Protein AF-A0AA37K016-F1 (afdb_monomer_lite)

Secondary structure (DSSP, 8-state):
---HHHHHHHHHHHHHHHHHHHHHHHHHHHHHT-S-GGGGGSHHHHHHHHHHHHHHHGGG-HHHHHHHTTS-HHHHHHHHHHHHHHSPTTHHHHHHHHHHHHHHHHHHHHHHHH-TTTHHHHHHHHTHHHHHHHHHHHHTSTTTHHHHHHHHHHHHHHHHHHHHHHHHHHHHHTGGGGG--

Foldseek 3Di:
DDPPPPVVVVVVVVVVLLVLLLVLLLVLCVLLVHPPSVLSSPVLQVQLSLLVLQLSQQVVDPVSCVVCVVPSSNPLLSVLQVVLVVDDPPSNLVSVLVNLVSSLSSLLSLCCVQPVPCSVVLSVLLSLLSVLSVLVVQLPDPVRNPVSVVVSVVSVVSVVVNSNSSSVVSCVSCVVSVPPD

pLDDT: mean 82.22, std 12.09, range [38.59, 94.31]

Sequence (181 aa):
MFHIGGSFLTSLLSLGVYLLQSYAIYRLAVVRGLPNPFFAFIPFFQLFMLGQIGDSMKHLNRRVYDVFASVPLAYALPIVSVAAVLLRYPFSTLADLLVSVGTLVVYYLVFYFYARKQCVLFTVIAGLPTIVSILAILSLMPLIGGAFIYAAGILAVAAVVTPVVGPLLILYSIRGYRMYR

Radius of gyration: 17.32 Å; chains: 1; bounding box: 55×30×54 Å

Structure (mmCIF, N/CA/C/O backbone):
data_AF-A0AA37K016-F1
#
_entry.id   AF-A0AA37K016-F1
#
loop_
_atom_site.group_PDB
_atom_site.id
_atom_site.type_symbol
_atom_site.label_atom_id
_atom_site.label_alt_id
_atom_site.label_comp_id
_atom_site.label_asym_id
_atom_site.label_entity_id
_atom_site.label_seq_id
_atom_site.pdbx_PDB_ins_code
_atom_site.Cartn_x
_atom_site.Cartn_y
_atom_site.Cartn_z
_atom_site.occupancy
_atom_site.B_iso_or_equiv
_atom_site.auth_seq_id
_atom_site.auth_comp_id
_atom_site.auth_asym_id
_atom_site.auth_atom_id
_atom_site.pdbx_PDB_model_num
ATOM 1 N N . MET A 1 1 ? 37.165 12.559 -8.200 1.00 39.69 1 MET A N 1
ATOM 2 C CA . MET A 1 1 ? 36.142 13.626 -8.214 1.00 39.69 1 MET A CA 1
ATOM 3 C C . MET A 1 1 ? 34.839 12.999 -7.750 1.00 39.69 1 MET A C 1
ATOM 5 O O . MET A 1 1 ? 34.293 12.150 -8.437 1.00 39.69 1 MET A O 1
ATOM 9 N N . PHE A 1 2 ? 34.454 13.265 -6.506 1.00 38.59 2 PHE A N 1
ATOM 10 C CA . PHE A 1 2 ? 33.396 12.540 -5.812 1.00 38.59 2 PHE A CA 1
ATOM 11 C C . PHE A 1 2 ? 32.018 13.144 -6.129 1.00 38.59 2 PHE A C 1
ATOM 13 O O . PHE A 1 2 ? 31.682 14.216 -5.635 1.00 38.59 2 PHE A O 1
ATOM 20 N N . HIS A 1 3 ? 31.187 12.429 -6.892 1.00 46.72 3 HIS A N 1
ATOM 21 C CA . HIS A 1 3 ? 29.745 12.690 -7.029 1.00 46.72 3 HIS A CA 1
ATOM 22 C C . HIS A 1 3 ? 28.964 12.280 -5.753 1.00 46.72 3 HIS A C 1
ATOM 24 O O . HIS A 1 3 ? 27.931 11.627 -5.832 1.00 46.72 3 HIS A O 1
ATOM 30 N N . ILE A 1 4 ? 29.451 12.630 -4.554 1.00 53.72 4 ILE A N 1
ATOM 31 C CA . ILE A 1 4 ? 28.848 12.199 -3.272 1.00 53.72 4 ILE A CA 1
ATOM 32 C C . ILE A 1 4 ? 27.555 12.972 -2.946 1.00 53.72 4 ILE A C 1
ATOM 34 O O . ILE A 1 4 ? 26.653 12.431 -2.311 1.00 53.72 4 ILE A O 1
ATOM 38 N N . GLY A 1 5 ? 27.423 14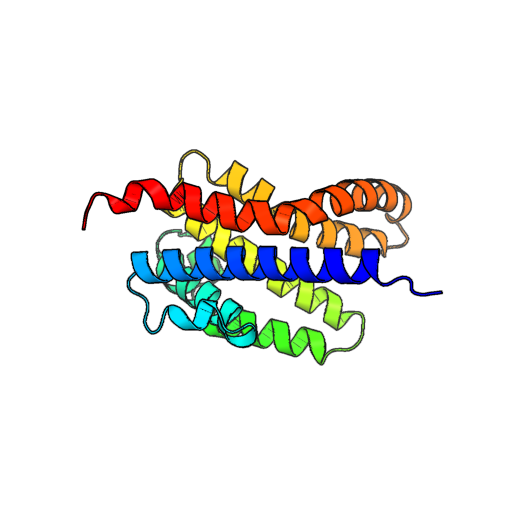.228 -3.389 1.00 55.59 5 GLY A N 1
ATOM 39 C CA . GLY A 1 5 ? 26.311 15.092 -2.965 1.00 55.59 5 GLY A CA 1
ATOM 40 C C . GLY A 1 5 ? 24.924 14.633 -3.439 1.00 55.59 5 GLY A C 1
ATOM 41 O O . GLY A 1 5 ? 23.963 14.685 -2.675 1.00 55.59 5 GLY A O 1
ATOM 42 N N . GLY A 1 6 ? 24.815 14.145 -4.681 1.00 62.62 6 GLY A N 1
ATOM 43 C CA . GLY A 1 6 ? 23.529 13.753 -5.275 1.00 62.62 6 GLY A CA 1
ATOM 44 C C . GLY A 1 6 ? 22.985 12.415 -4.757 1.00 62.62 6 GLY A C 1
ATOM 45 O O . GLY A 1 6 ? 21.789 12.289 -4.489 1.00 62.62 6 GLY A O 1
ATOM 46 N N . SER A 1 7 ? 23.855 11.421 -4.561 1.00 70.69 7 SER A N 1
ATOM 47 C CA . SER A 1 7 ? 23.482 10.086 -4.067 1.00 70.69 7 SER A CA 1
ATOM 48 C C . SER A 1 7 ? 23.166 10.074 -2.568 1.00 70.69 7 SER A C 1
ATOM 50 O O . SER A 1 7 ? 22.304 9.321 -2.116 1.00 70.69 7 SER A O 1
ATOM 52 N N . PHE A 1 8 ? 23.829 10.926 -1.783 1.00 77.38 8 PHE A N 1
ATOM 53 C CA . PHE A 1 8 ? 23.562 11.044 -0.351 1.00 77.38 8 PHE A CA 1
ATOM 54 C C . PHE A 1 8 ? 22.209 11.709 -0.071 1.00 77.38 8 PHE A C 1
ATOM 56 O O . PHE A 1 8 ? 21.418 11.188 0.715 1.00 77.38 8 PHE A O 1
ATOM 63 N N . LEU A 1 9 ? 21.903 12.817 -0.758 1.00 76.50 9 LEU A N 1
ATOM 64 C CA . LEU A 1 9 ? 20.626 13.520 -0.597 1.00 76.50 9 LEU A CA 1
ATOM 65 C C . LEU A 1 9 ? 19.435 12.638 -1.002 1.00 76.50 9 LEU A C 1
ATOM 67 O O . LEU A 1 9 ? 18.441 12.575 -0.284 1.00 76.50 9 LEU A O 1
ATOM 71 N N . THR A 1 10 ? 19.544 11.920 -2.120 1.00 79.12 10 THR A N 1
ATOM 72 C CA . THR A 1 10 ? 18.504 10.978 -2.572 1.00 79.12 10 THR A CA 1
ATOM 73 C C . THR A 1 10 ? 18.311 9.822 -1.591 1.00 79.12 10 THR A C 1
ATOM 75 O O . THR A 1 10 ? 17.171 9.473 -1.281 1.00 79.12 10 THR A O 1
ATOM 78 N N . SER A 1 11 ? 19.396 9.293 -1.018 1.00 81.31 11 SER A N 1
ATOM 79 C CA . SER A 1 11 ? 19.327 8.267 0.030 1.00 81.31 11 SER A CA 1
ATOM 80 C C . SER A 1 11 ? 18.633 8.786 1.294 1.00 81.31 11 SER A C 1
ATOM 82 O O . SER A 1 11 ? 17.721 8.135 1.801 1.00 81.31 11 SER A O 1
ATOM 84 N N . LEU A 1 12 ? 18.976 9.988 1.766 1.00 83.25 12 LEU A N 1
ATOM 85 C CA . LEU A 1 12 ? 18.308 10.618 2.912 1.00 83.25 12 LEU A CA 1
ATOM 86 C C . LEU A 1 12 ? 16.816 10.862 2.665 1.00 83.25 12 LEU A C 1
ATOM 88 O O . LEU A 1 12 ? 15.994 10.588 3.539 1.00 83.25 12 LEU A O 1
ATOM 92 N N . LEU A 1 13 ? 16.453 11.347 1.477 1.00 82.12 13 LEU A N 1
ATOM 93 C CA . LEU A 1 13 ? 15.054 11.554 1.106 1.00 82.12 13 LEU A CA 1
ATOM 94 C C . LEU A 1 13 ? 14.290 10.227 1.059 1.00 82.12 13 LEU A C 1
ATOM 96 O O . LEU A 1 13 ? 13.193 10.146 1.608 1.00 82.12 13 LEU A O 1
ATOM 100 N N . SER A 1 14 ? 14.878 9.172 0.486 1.00 82.06 14 SER A N 1
ATOM 101 C CA . SER A 1 14 ? 14.265 7.836 0.468 1.00 82.06 14 SER A CA 1
ATOM 102 C C . SER A 1 14 ? 14.052 7.273 1.877 1.00 82.06 14 SER A C 1
ATOM 104 O O . SER A 1 14 ? 12.986 6.728 2.162 1.00 82.06 14 SER A O 1
ATOM 106 N N . LEU A 1 15 ? 15.005 7.493 2.790 1.00 85.81 15 LEU A N 1
ATOM 107 C CA . LEU A 1 15 ? 14.873 7.124 4.198 1.00 85.81 15 LEU A CA 1
ATOM 108 C C . LEU A 1 15 ? 13.733 7.904 4.869 1.00 85.81 15 LEU A C 1
ATOM 110 O O . LEU A 1 15 ? 12.918 7.317 5.577 1.00 85.81 15 LEU A O 1
ATOM 114 N N . GLY A 1 16 ? 13.642 9.215 4.629 1.00 87.38 16 GLY A N 1
ATOM 115 C CA . GLY A 1 16 ? 12.565 10.054 5.160 1.00 87.38 16 GLY A CA 1
ATOM 116 C C . GLY A 1 16 ? 11.181 9.613 4.677 1.00 87.38 16 GLY A C 1
ATOM 117 O O . GLY A 1 16 ? 10.259 9.480 5.482 1.00 87.38 16 GLY A O 1
ATOM 118 N N . VAL A 1 17 ? 11.048 9.316 3.383 1.00 87.31 17 VAL A N 1
ATOM 119 C CA . VAL A 1 17 ? 9.827 8.756 2.779 1.00 87.31 17 VAL A CA 1
ATOM 120 C C . VAL A 1 17 ? 9.470 7.415 3.414 1.00 87.31 17 VAL A C 1
ATOM 122 O O . VAL A 1 17 ? 8.326 7.210 3.821 1.00 87.31 17 VAL A O 1
ATOM 125 N N . TYR A 1 18 ? 10.449 6.519 3.542 1.00 88.81 18 TYR A N 1
ATOM 126 C CA . TYR A 1 18 ? 10.266 5.211 4.159 1.00 88.81 18 TYR A CA 1
ATOM 127 C C . TYR A 1 18 ? 9.767 5.329 5.603 1.00 88.81 18 TYR A C 1
ATOM 129 O O . TYR A 1 18 ? 8.783 4.686 5.978 1.00 88.81 18 TYR A O 1
ATOM 137 N N . LEU A 1 19 ? 10.403 6.181 6.411 1.00 91.25 19 LEU A N 1
ATOM 138 C CA . LEU A 1 19 ? 10.018 6.406 7.804 1.00 91.25 19 LEU A CA 1
ATOM 139 C C . LEU A 1 19 ? 8.623 7.025 7.911 1.00 91.25 19 LEU A C 1
ATOM 141 O O . LEU A 1 19 ? 7.840 6.616 8.767 1.00 91.25 19 LEU A O 1
ATOM 145 N N . LEU A 1 20 ? 8.281 7.962 7.024 1.00 92.12 20 LEU A N 1
ATOM 146 C CA . LEU A 1 20 ? 6.949 8.559 6.962 1.00 92.12 20 LEU A CA 1
ATOM 147 C C . LEU A 1 20 ? 5.877 7.515 6.619 1.00 92.12 20 LEU A C 1
ATOM 149 O O . LEU A 1 20 ? 4.832 7.465 7.272 1.00 92.12 20 LEU A O 1
ATOM 153 N N . GLN A 1 21 ? 6.137 6.662 5.627 1.00 90.75 21 GLN A N 1
ATOM 154 C CA . GLN A 1 21 ? 5.233 5.582 5.239 1.00 90.75 21 GLN A CA 1
ATOM 155 C C . GLN A 1 21 ? 5.073 4.554 6.363 1.00 90.75 21 GLN A C 1
ATOM 157 O O . GLN A 1 21 ? 3.946 4.202 6.720 1.00 90.75 21 GLN A O 1
ATOM 162 N N . SER A 1 22 ? 6.182 4.130 6.965 1.00 92.25 22 SER A N 1
ATOM 163 C CA . SER A 1 22 ? 6.203 3.213 8.109 1.00 92.25 22 SER A CA 1
ATOM 164 C C . SER A 1 22 ? 5.413 3.783 9.288 1.00 92.25 22 SER A C 1
ATOM 166 O O . SER A 1 22 ? 4.581 3.094 9.878 1.00 92.25 22 SER A O 1
ATOM 168 N N . TYR A 1 23 ? 5.588 5.074 9.586 1.00 93.69 23 TYR A N 1
ATOM 169 C CA . TYR A 1 23 ? 4.853 5.765 10.642 1.00 93.69 23 TYR A CA 1
ATOM 170 C C . TYR A 1 23 ? 3.349 5.857 10.352 1.00 93.69 23 TYR A C 1
ATOM 172 O O . TYR A 1 23 ? 2.538 5.637 11.253 1.00 93.69 23 TYR A O 1
ATOM 180 N N . ALA A 1 24 ? 2.952 6.143 9.109 1.00 92.38 24 ALA A N 1
ATOM 181 C CA . ALA A 1 24 ? 1.543 6.178 8.718 1.00 92.38 24 ALA A CA 1
ATOM 182 C C . ALA A 1 24 ? 0.864 4.813 8.909 1.00 92.38 24 ALA A C 1
ATOM 184 O O . ALA A 1 24 ? -0.210 4.738 9.514 1.00 92.38 24 ALA A O 1
ATOM 185 N N . ILE A 1 25 ? 1.519 3.735 8.466 1.00 93.38 25 ILE A N 1
ATOM 186 C CA . ILE A 1 25 ? 1.035 2.357 8.628 1.00 93.38 25 ILE A CA 1
ATOM 187 C C . ILE A 1 25 ? 0.987 1.977 10.113 1.00 93.38 25 ILE A C 1
ATOM 189 O O . ILE A 1 25 ? -0.038 1.481 10.576 1.00 93.38 25 ILE A O 1
ATOM 193 N N . TYR A 1 26 ? 2.040 2.280 10.879 1.00 94.06 26 TYR A N 1
ATOM 194 C CA . TYR A 1 26 ? 2.090 2.070 12.329 1.00 94.06 26 TYR A CA 1
ATOM 195 C C . TYR A 1 26 ? 0.908 2.744 13.034 1.00 94.06 26 TYR A C 1
ATOM 197 O O . TYR A 1 26 ? 0.168 2.102 13.781 1.00 94.06 26 TYR A O 1
ATOM 205 N N . ARG A 1 27 ? 0.688 4.040 12.776 1.00 91.56 27 ARG A N 1
ATOM 206 C CA . ARG A 1 27 ? -0.407 4.801 13.396 1.00 91.56 27 ARG A CA 1
ATOM 207 C C . ARG A 1 27 ? -1.762 4.210 13.049 1.00 91.56 27 ARG A C 1
ATOM 209 O O . ARG A 1 27 ? -2.626 4.147 13.921 1.00 91.56 27 ARG A O 1
ATOM 216 N N . LEU A 1 28 ? -1.948 3.776 11.809 1.00 92.31 28 LEU A N 1
ATOM 217 C CA . LEU A 1 28 ? -3.201 3.174 11.387 1.00 92.31 28 LEU A CA 1
ATOM 218 C C . LEU A 1 28 ? -3.421 1.805 12.045 1.00 92.31 28 LEU A C 1
ATOM 220 O O . LEU A 1 28 ? -4.511 1.546 12.552 1.00 92.31 28 LEU A O 1
ATOM 224 N N . ALA A 1 29 ? -2.381 0.975 12.131 1.00 91.94 29 ALA A N 1
ATOM 225 C CA . ALA A 1 29 ? -2.425 -0.304 12.834 1.00 91.94 29 ALA A CA 1
ATOM 226 C C . ALA A 1 29 ? -2.777 -0.136 14.324 1.00 91.94 29 ALA A C 1
ATOM 228 O O . ALA A 1 29 ? -3.619 -0.873 14.838 1.00 91.94 29 ALA A O 1
ATOM 229 N N . VAL A 1 30 ? -2.220 0.882 14.995 1.00 91.75 30 VAL A N 1
ATOM 230 C CA . VAL A 1 30 ? -2.556 1.227 16.391 1.00 91.75 30 VAL A CA 1
ATOM 231 C C . VAL A 1 30 ? -4.025 1.631 16.534 1.00 91.75 30 VAL A C 1
ATOM 233 O O . VAL A 1 30 ? -4.712 1.129 17.423 1.00 91.75 30 VAL A O 1
ATOM 236 N N . VAL A 1 31 ? -4.535 2.506 15.658 1.00 90.00 31 VAL A N 1
ATOM 237 C CA . VAL A 1 31 ? -5.946 2.943 15.695 1.00 90.00 31 VAL A CA 1
ATOM 238 C C . VAL A 1 31 ? -6.897 1.761 15.486 1.00 90.00 31 VAL A C 1
ATOM 240 O O . VAL A 1 31 ? -7.959 1.709 16.104 1.00 90.00 31 VAL A O 1
ATOM 243 N N . ARG A 1 32 ? -6.514 0.793 14.650 1.00 88.06 32 ARG A N 1
ATOM 244 C CA . ARG A 1 32 ? -7.299 -0.421 14.381 1.00 88.06 32 ARG A CA 1
ATOM 245 C C . ARG A 1 32 ? -7.141 -1.506 15.452 1.00 88.06 32 ARG A C 1
ATOM 247 O O . ARG A 1 32 ? -7.910 -2.459 15.433 1.00 88.06 32 ARG A O 1
ATOM 254 N N . GLY A 1 33 ? -6.191 -1.368 16.380 1.00 89.31 33 GLY A N 1
ATOM 255 C CA . GLY A 1 33 ? -5.917 -2.379 17.405 1.00 89.31 33 GLY A CA 1
ATOM 256 C C . GLY A 1 33 ? -5.320 -3.673 16.845 1.00 89.31 33 GLY A C 1
ATOM 257 O O . GLY A 1 33 ? -5.615 -4.746 17.362 1.00 89.31 33 GLY A O 1
ATOM 258 N N . LEU A 1 34 ? -4.521 -3.587 15.776 1.00 91.81 34 LEU A N 1
ATOM 259 C CA . LEU A 1 34 ? -3.853 -4.753 15.191 1.00 91.81 34 LEU A CA 1
ATOM 260 C C . LEU A 1 34 ? -2.685 -5.235 16.071 1.00 91.81 34 LEU A C 1
ATOM 262 O O . LEU A 1 34 ? -2.038 -4.412 16.727 1.00 91.81 34 LEU A O 1
ATOM 266 N N . PRO A 1 35 ? -2.383 -6.546 16.075 1.00 89.88 35 PRO A N 1
ATOM 267 C CA . PRO A 1 35 ? -1.244 -7.082 16.811 1.00 89.88 35 PRO A CA 1
ATOM 268 C C . PRO A 1 35 ? 0.079 -6.574 16.222 1.00 89.88 35 PRO A C 1
ATOM 270 O O . PRO A 1 35 ? 0.224 -6.457 15.009 1.00 89.88 35 PRO A O 1
ATOM 273 N N . ASN A 1 36 ? 1.060 -6.311 17.088 1.00 90.38 36 ASN A N 1
ATOM 274 C CA . ASN A 1 36 ? 2.437 -5.952 16.719 1.00 90.38 36 ASN A CA 1
ATOM 275 C C . ASN A 1 36 ? 2.563 -4.824 15.666 1.00 90.38 36 ASN A C 1
ATOM 277 O O . ASN A 1 36 ? 3.253 -4.991 14.659 1.00 90.38 36 ASN A O 1
ATOM 281 N N . PRO A 1 37 ? 1.987 -3.628 15.904 1.00 90.56 37 PRO A N 1
ATOM 282 C CA . PRO A 1 37 ? 2.017 -2.525 14.937 1.00 90.56 37 PRO A CA 1
ATOM 283 C C . PRO A 1 37 ? 3.438 -2.058 14.582 1.00 90.56 37 PRO A C 1
ATOM 285 O O . PRO A 1 37 ? 3.651 -1.466 13.526 1.00 90.56 37 PRO A O 1
ATOM 288 N N . PHE A 1 38 ? 4.421 -2.339 15.445 1.00 91.25 38 PHE A N 1
ATOM 289 C CA . PHE A 1 38 ? 5.834 -2.020 15.232 1.00 91.25 38 PHE A CA 1
ATOM 290 C C . PHE A 1 38 ? 6.428 -2.677 13.976 1.00 91.25 38 PHE A C 1
ATOM 292 O O . PHE A 1 38 ? 7.361 -2.135 13.386 1.00 91.25 38 PHE A O 1
ATOM 299 N N . PHE A 1 39 ? 5.854 -3.786 13.503 1.00 91.19 39 PHE A N 1
ATOM 300 C CA . PHE A 1 39 ? 6.283 -4.446 12.268 1.00 91.19 39 PHE A CA 1
ATOM 301 C C . PHE A 1 39 ? 6.189 -3.551 11.024 1.00 91.19 39 PHE A C 1
ATOM 303 O O . PHE A 1 39 ? 6.864 -3.821 10.035 1.00 91.19 39 PHE A O 1
ATOM 310 N N . ALA A 1 40 ? 5.440 -2.446 11.081 1.00 91.19 40 ALA A N 1
ATOM 311 C CA . ALA A 1 40 ? 5.398 -1.449 10.016 1.00 91.19 40 ALA A CA 1
ATOM 312 C C . ALA A 1 40 ? 6.762 -0.794 9.721 1.00 91.19 40 ALA A C 1
ATOM 314 O O . ALA A 1 40 ? 6.942 -0.286 8.622 1.00 91.19 40 ALA A O 1
ATOM 315 N N . PHE A 1 41 ? 7.703 -0.803 10.675 1.00 91.31 41 PHE A N 1
ATOM 316 C CA . PHE A 1 41 ? 9.053 -0.243 10.517 1.00 91.31 41 PHE A CA 1
ATOM 317 C C . PHE A 1 41 ? 10.083 -1.237 9.978 1.00 91.31 41 PHE A C 1
ATOM 319 O O . PHE A 1 41 ? 11.244 -0.866 9.794 1.00 91.31 41 PHE A O 1
ATOM 326 N N . ILE A 1 42 ? 9.690 -2.488 9.741 1.00 90.12 42 ILE A N 1
ATOM 327 C CA . ILE A 1 42 ? 10.560 -3.502 9.150 1.00 90.12 42 ILE A CA 1
ATOM 328 C C . ILE A 1 42 ? 10.167 -3.632 7.673 1.00 90.12 42 ILE A C 1
ATOM 330 O O . ILE A 1 42 ? 9.018 -3.994 7.412 1.00 90.12 42 ILE A O 1
ATOM 334 N N . PRO A 1 43 ? 11.080 -3.414 6.703 1.00 80.75 43 PRO A N 1
ATOM 335 C CA . PRO A 1 43 ? 10.712 -3.301 5.287 1.00 80.75 43 PRO A CA 1
ATOM 336 C C . PRO A 1 43 ? 9.909 -4.499 4.766 1.00 80.75 43 PRO A C 1
ATOM 338 O O . PRO A 1 43 ? 8.903 -4.339 4.082 1.00 80.75 43 PRO A O 1
ATOM 341 N N . PHE A 1 44 ? 10.311 -5.711 5.162 1.00 77.12 44 PHE A N 1
ATOM 342 C CA . PHE A 1 44 ? 9.635 -6.948 4.773 1.00 77.12 44 PHE A CA 1
ATOM 343 C C . PHE A 1 44 ? 8.211 -7.060 5.345 1.00 77.12 44 PHE A C 1
ATOM 345 O O . PHE A 1 44 ? 7.279 -7.458 4.647 1.00 77.12 44 PHE A O 1
ATOM 352 N N . PHE A 1 45 ? 8.014 -6.680 6.610 1.00 89.31 45 PHE A N 1
ATOM 353 C CA . PHE A 1 45 ? 6.713 -6.789 7.274 1.00 89.31 45 PHE A CA 1
ATOM 354 C C . PHE A 1 45 ? 5.802 -5.582 7.037 1.00 89.31 45 PHE A C 1
ATOM 356 O O . PHE A 1 45 ? 4.622 -5.622 7.388 1.00 89.31 45 PHE A O 1
ATOM 363 N N . GLN A 1 46 ? 6.296 -4.525 6.402 1.00 91.25 46 GLN A N 1
ATOM 364 C CA . GLN A 1 46 ? 5.502 -3.342 6.103 1.00 91.25 46 GLN A CA 1
ATOM 365 C C . GLN A 1 46 ? 4.304 -3.670 5.193 1.00 91.25 46 GLN A C 1
ATOM 367 O O . GLN A 1 46 ? 3.181 -3.246 5.476 1.00 91.25 46 GLN A O 1
ATOM 372 N N . LEU A 1 47 ? 4.512 -4.487 4.149 1.00 91.31 47 LEU A N 1
ATOM 373 C CA . LEU A 1 47 ? 3.432 -4.981 3.282 1.00 91.31 47 LEU A CA 1
ATOM 374 C C . LEU A 1 47 ? 2.478 -5.919 4.023 1.00 91.31 47 LEU A C 1
ATOM 376 O O . LEU A 1 47 ? 1.275 -5.891 3.771 1.00 91.31 47 LEU A O 1
ATOM 380 N N . PHE A 1 48 ? 2.999 -6.712 4.959 1.00 93.12 48 PHE A N 1
ATOM 381 C CA . PHE A 1 48 ? 2.188 -7.595 5.791 1.00 93.12 48 PHE A CA 1
ATOM 382 C C . PHE A 1 48 ? 1.239 -6.787 6.681 1.00 93.12 48 PHE A C 1
ATOM 384 O O . PHE A 1 48 ? 0.033 -7.032 6.679 1.00 93.12 48 PHE A O 1
ATOM 391 N N . MET A 1 49 ? 1.752 -5.763 7.371 1.00 94.31 49 MET A N 1
ATOM 392 C CA . MET A 1 49 ? 0.937 -4.860 8.190 1.00 94.31 49 MET A CA 1
ATOM 393 C C . MET A 1 49 ? -0.112 -4.128 7.356 1.00 94.31 49 MET A C 1
ATOM 395 O O . MET A 1 49 ? -1.266 -4.012 7.770 1.00 94.31 49 MET A O 1
ATOM 399 N N . LEU A 1 50 ? 0.264 -3.665 6.162 1.00 92.62 50 LEU A N 1
ATOM 400 C CA . LEU A 1 50 ? -0.674 -3.053 5.229 1.00 92.62 50 LEU A CA 1
ATOM 401 C C . LEU A 1 50 ? -1.769 -4.045 4.799 1.00 92.62 50 LEU A C 1
ATOM 403 O O . LEU A 1 50 ? -2.950 -3.704 4.788 1.00 92.62 50 LEU A O 1
ATOM 407 N N . GLY A 1 51 ? -1.412 -5.291 4.506 1.00 92.50 51 GLY A N 1
ATOM 408 C CA . GLY A 1 51 ? -2.378 -6.332 4.177 1.00 92.50 51 GLY A CA 1
ATOM 409 C C . GLY A 1 51 ? -3.308 -6.677 5.346 1.00 92.50 51 GLY A C 1
ATOM 410 O O . GLY A 1 51 ? -4.513 -6.788 5.137 1.00 92.50 51 GLY A O 1
ATOM 411 N N . GLN A 1 52 ? -2.801 -6.739 6.585 1.00 93.44 52 GLN A N 1
ATOM 412 C CA . GLN A 1 52 ? -3.623 -6.925 7.792 1.00 93.44 52 GLN A CA 1
ATOM 413 C C . GLN A 1 52 ? -4.627 -5.785 7.994 1.00 93.44 52 GLN A C 1
ATOM 415 O O . GLN A 1 52 ? -5.790 -6.014 8.338 1.00 93.44 52 GLN A O 1
ATOM 420 N N . ILE A 1 53 ? -4.196 -4.547 7.742 1.00 93.62 53 ILE A N 1
ATOM 421 C CA . ILE A 1 53 ? -5.080 -3.381 7.701 1.00 93.62 53 ILE A CA 1
ATOM 422 C C . ILE A 1 53 ? -6.194 -3.621 6.674 1.00 93.62 53 ILE A C 1
ATOM 424 O O . ILE A 1 53 ? -7.370 -3.500 7.023 1.00 93.62 53 ILE A O 1
ATOM 428 N N . GLY A 1 54 ? -5.850 -4.013 5.445 1.00 91.81 54 GLY A N 1
ATOM 429 C CA . GLY A 1 54 ? -6.813 -4.323 4.385 1.00 91.81 54 GLY A CA 1
ATOM 430 C C . GLY A 1 54 ? -7.809 -5.417 4.771 1.00 91.81 54 GLY A C 1
ATOM 431 O O . GLY A 1 54 ? -9.019 -5.210 4.669 1.00 91.81 54 GLY A O 1
ATOM 432 N N . ASP A 1 55 ? -7.325 -6.543 5.295 1.00 91.12 55 ASP A N 1
ATOM 433 C CA . ASP A 1 55 ? -8.157 -7.667 5.741 1.00 91.12 55 ASP A CA 1
ATOM 434 C C . AS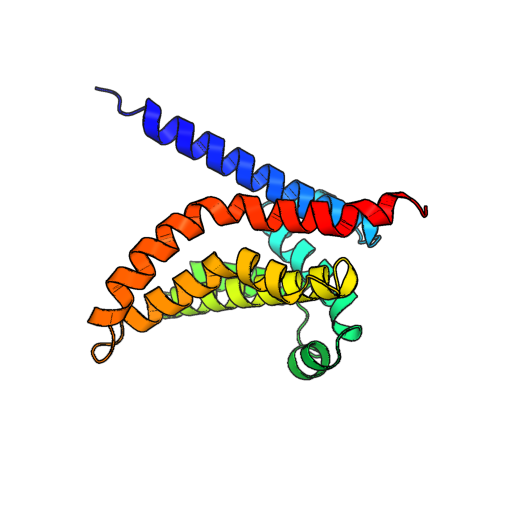P A 1 55 ? -9.122 -7.269 6.860 1.00 91.12 55 ASP A C 1
ATOM 436 O O . ASP A 1 55 ? -10.277 -7.700 6.875 1.00 91.12 55 ASP A O 1
ATOM 440 N N . SER A 1 56 ? -8.700 -6.373 7.753 1.00 91.00 56 SER A N 1
ATOM 441 C CA . SER A 1 56 ? -9.584 -5.851 8.792 1.00 91.00 56 SER A CA 1
ATOM 442 C C . SER A 1 56 ? -10.730 -4.999 8.226 1.00 91.00 56 SER A C 1
ATOM 444 O O . SER A 1 56 ? -11.731 -4.816 8.910 1.00 91.00 56 SER A O 1
ATOM 446 N N . MET A 1 57 ? -10.602 -4.433 7.019 1.00 90.25 57 MET A N 1
ATOM 447 C CA . MET A 1 57 ? -11.579 -3.501 6.426 1.00 90.25 57 MET A CA 1
ATOM 448 C C . MET A 1 57 ? -12.348 -4.067 5.235 1.00 90.25 57 MET A C 1
ATOM 450 O O . MET A 1 57 ? -13.384 -3.507 4.884 1.00 90.25 57 MET A O 1
ATOM 454 N N . LYS A 1 58 ? -11.890 -5.154 4.606 1.00 90.06 58 LYS A N 1
ATOM 455 C CA . LYS A 1 58 ? -12.480 -5.660 3.354 1.00 90.06 58 LYS A CA 1
ATOM 456 C C . LYS A 1 58 ? -13.979 -5.953 3.453 1.00 90.06 58 LYS A C 1
ATOM 458 O O . LYS A 1 58 ? -14.709 -5.683 2.510 1.00 90.06 58 LYS A O 1
ATOM 463 N N . HIS A 1 59 ? -14.450 -6.411 4.613 1.00 86.62 59 HIS A N 1
ATOM 464 C CA . HIS A 1 59 ? -15.866 -6.700 4.867 1.00 86.62 59 HIS A CA 1
ATOM 465 C C . HIS A 1 59 ? -16.761 -5.448 4.924 1.00 86.62 59 HIS A C 1
ATOM 467 O O . HIS A 1 59 ? -17.977 -5.556 4.806 1.00 86.62 59 HIS A O 1
ATOM 473 N N . LEU A 1 60 ? -16.182 -4.253 5.087 1.00 86.56 60 LEU A N 1
ATOM 474 C CA . LEU A 1 60 ? -16.924 -2.990 5.161 1.00 86.56 60 LEU A CA 1
ATOM 475 C C . LEU A 1 60 ? -17.330 -2.464 3.780 1.00 86.56 60 LEU A C 1
ATOM 477 O O . LEU A 1 60 ? -18.176 -1.576 3.685 1.00 86.56 60 LEU A O 1
ATOM 481 N N . ASN A 1 61 ? -16.733 -2.988 2.707 1.00 87.69 61 ASN A N 1
ATOM 482 C CA . ASN A 1 61 ? -17.056 -2.603 1.342 1.00 87.69 61 ASN A CA 1
ATOM 483 C C . ASN A 1 61 ? -17.413 -3.837 0.514 1.00 87.69 61 ASN A C 1
ATOM 485 O O . ASN A 1 61 ? -16.537 -4.599 0.113 1.00 87.69 61 ASN A O 1
ATOM 489 N N . ARG A 1 62 ? -18.706 -3.983 0.200 1.00 87.00 62 ARG A N 1
ATOM 490 C CA . ARG A 1 62 ? -19.245 -5.127 -0.547 1.00 87.00 62 ARG A CA 1
ATOM 491 C C . ARG A 1 62 ? -18.513 -5.382 -1.866 1.00 87.00 62 ARG A C 1
ATOM 493 O O . ARG A 1 62 ? -18.170 -6.516 -2.149 1.00 87.00 62 ARG A O 1
ATOM 500 N N . ARG A 1 63 ? -18.174 -4.332 -2.624 1.00 86.94 63 ARG A N 1
ATOM 501 C CA . ARG A 1 63 ? -17.491 -4.485 -3.923 1.00 86.94 63 ARG A CA 1
ATOM 502 C C . ARG A 1 63 ? -16.100 -5.100 -3.791 1.00 86.94 63 ARG A C 1
ATOM 504 O O . ARG A 1 63 ? -15.700 -5.890 -4.633 1.00 86.94 63 ARG A O 1
ATOM 511 N N . VAL A 1 64 ? -15.356 -4.711 -2.756 1.00 86.38 64 VAL A N 1
ATOM 512 C CA . VAL A 1 64 ? -14.014 -5.257 -2.506 1.00 86.38 64 VAL A CA 1
ATOM 513 C C . VAL A 1 64 ? -14.124 -6.646 -1.889 1.00 86.38 64 VAL A C 1
ATOM 515 O O . VAL A 1 64 ? -13.354 -7.530 -2.250 1.00 86.38 64 VAL A O 1
ATOM 518 N N . TYR A 1 65 ? -15.099 -6.854 -1.004 1.00 88.25 65 TYR A N 1
ATOM 519 C CA . TYR A 1 65 ? -15.374 -8.157 -0.415 1.00 88.25 65 TYR A CA 1
ATOM 520 C C . TYR A 1 65 ? -15.708 -9.204 -1.480 1.00 88.25 65 TYR A C 1
ATOM 522 O O . TYR A 1 65 ? -15.082 -10.252 -1.497 1.00 88.25 65 TYR A O 1
ATOM 530 N N . ASP A 1 66 ? -16.600 -8.905 -2.423 1.00 87.75 66 ASP A N 1
ATOM 531 C CA . ASP A 1 66 ? -17.018 -9.869 -3.448 1.00 87.75 66 ASP A CA 1
ATOM 532 C C . ASP A 1 66 ? -15.840 -10.352 -4.324 1.00 87.75 66 ASP A C 1
ATOM 534 O O . ASP A 1 66 ? -15.835 -11.491 -4.783 1.00 87.75 66 ASP A O 1
ATOM 538 N N . VAL A 1 67 ? -14.813 -9.514 -4.518 1.00 86.44 67 VAL A N 1
ATOM 539 C CA . VAL A 1 67 ? -13.629 -9.835 -5.337 1.00 86.44 67 VAL A CA 1
ATOM 540 C C . VAL A 1 67 ? -12.488 -10.448 -4.514 1.00 86.44 67 VAL A C 1
ATOM 542 O O . VAL A 1 67 ? -11.800 -11.348 -4.988 1.00 86.44 67 VAL A O 1
ATOM 545 N N . PHE A 1 68 ? -12.271 -9.975 -3.283 1.00 85.19 68 PHE A N 1
ATOM 546 C CA . PHE A 1 68 ? -11.102 -10.315 -2.458 1.00 85.19 68 PHE A CA 1
ATOM 547 C C . PHE A 1 68 ? -11.454 -11.037 -1.146 1.00 85.19 68 PHE A C 1
ATOM 549 O O . PHE A 1 68 ? -10.602 -11.153 -0.262 1.00 85.19 68 PHE A O 1
ATOM 556 N N . ALA A 1 69 ? -12.682 -11.539 -0.977 1.00 84.00 69 ALA A N 1
ATOM 557 C CA . ALA A 1 69 ? -13.104 -12.245 0.239 1.00 84.00 69 ALA A CA 1
ATOM 558 C C . ALA A 1 69 ? -12.179 -13.423 0.568 1.00 84.00 69 ALA A C 1
ATOM 560 O O . ALA A 1 69 ? -11.725 -13.550 1.707 1.00 84.00 69 ALA A O 1
ATOM 561 N N . SER A 1 70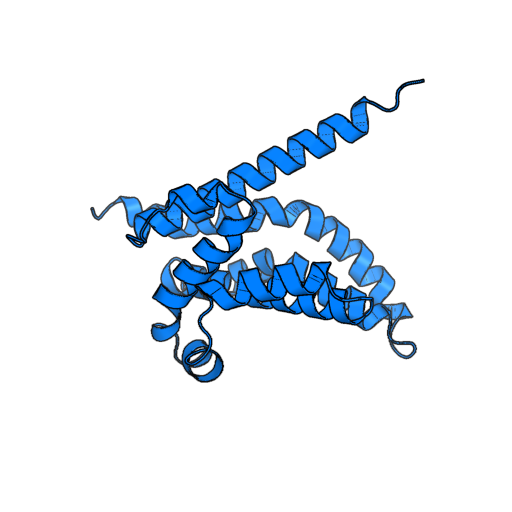 ? -11.870 -14.241 -0.440 1.00 85.69 70 SER A N 1
ATOM 562 C CA . SER A 1 70 ? -11.039 -15.444 -0.323 1.00 85.69 70 SER A CA 1
ATOM 563 C C . SER A 1 70 ? -9.538 -15.160 -0.267 1.00 85.69 70 SER A C 1
ATOM 565 O O . SER A 1 70 ? -8.766 -16.054 0.070 1.00 85.69 70 SER A O 1
ATOM 567 N N . VAL A 1 71 ? -9.109 -13.932 -0.573 1.00 86.31 71 VAL A N 1
ATOM 568 C CA . VAL A 1 71 ? -7.690 -13.571 -0.620 1.00 86.31 71 VAL A CA 1
ATOM 569 C C . VAL A 1 71 ? -7.272 -12.988 0.735 1.00 86.31 71 VAL A C 1
ATOM 571 O O . VAL A 1 71 ? -7.813 -11.958 1.150 1.00 86.31 71 VAL A O 1
ATOM 574 N N . PRO A 1 72 ? -6.319 -13.611 1.452 1.00 89.75 72 PRO A N 1
ATOM 575 C CA . PRO A 1 72 ? -5.748 -13.024 2.657 1.00 89.75 72 PRO A CA 1
ATOM 576 C C . PRO A 1 72 ? -4.720 -11.957 2.263 1.00 89.75 72 PRO A C 1
ATOM 578 O O . PRO A 1 72 ? -3.570 -12.275 1.946 1.00 89.75 72 PRO A O 1
ATOM 581 N N . LEU A 1 73 ? -5.127 -10.685 2.264 1.00 88.00 73 LEU A N 1
ATOM 582 C CA . LEU A 1 73 ? -4.282 -9.564 1.837 1.00 88.00 73 LEU A CA 1
ATOM 583 C C . LEU A 1 73 ? -3.003 -9.452 2.679 1.00 88.00 73 LEU A C 1
ATOM 585 O O . LEU A 1 73 ? -1.960 -9.088 2.137 1.00 88.00 73 LEU A O 1
ATOM 589 N N . ALA A 1 74 ? -3.059 -9.816 3.966 1.00 89.94 74 ALA A N 1
ATOM 590 C CA . ALA A 1 74 ? -1.908 -9.855 4.871 1.00 89.94 74 ALA A CA 1
ATOM 591 C C . ALA A 1 74 ? -0.730 -10.663 4.310 1.00 89.94 74 ALA A C 1
ATOM 593 O O . ALA A 1 74 ? 0.409 -10.214 4.387 1.00 89.94 74 ALA A O 1
ATOM 594 N N . TYR A 1 75 ? -0.994 -11.827 3.712 1.00 88.94 75 TYR A N 1
ATOM 595 C CA . TYR A 1 75 ? 0.049 -12.711 3.181 1.00 88.94 75 TYR A CA 1
ATOM 596 C C . TYR A 1 75 ? 0.218 -12.577 1.669 1.00 88.94 75 TYR A C 1
ATOM 598 O O . TYR A 1 75 ? 1.330 -12.722 1.165 1.00 88.94 75 TYR A O 1
ATOM 606 N N . ALA A 1 76 ? -0.854 -12.254 0.944 1.00 90.19 76 ALA A N 1
ATOM 607 C CA . ALA A 1 76 ? -0.806 -12.119 -0.505 1.00 90.19 76 ALA A CA 1
ATOM 608 C C . ALA A 1 76 ? 0.153 -11.002 -0.944 1.00 90.19 76 ALA A C 1
ATOM 610 O O . ALA A 1 76 ? 0.991 -11.238 -1.811 1.00 90.19 76 ALA A O 1
ATOM 611 N N . LEU A 1 77 ? 0.088 -9.812 -0.326 1.00 90.25 77 LEU A N 1
ATOM 612 C CA . LEU A 1 77 ? 0.929 -8.680 -0.744 1.00 90.25 77 LEU A CA 1
ATOM 613 C C . LEU A 1 77 ? 2.435 -8.967 -0.577 1.00 90.25 77 LEU A C 1
ATOM 615 O O . LEU A 1 77 ? 3.167 -8.794 -1.554 1.00 90.25 77 LEU A O 1
ATOM 619 N N . PRO A 1 78 ? 2.925 -9.449 0.587 1.00 89.94 78 PRO A N 1
ATOM 620 C CA . PRO A 1 78 ? 4.334 -9.817 0.733 1.00 89.94 78 PRO A CA 1
ATOM 621 C C . PRO A 1 78 ? 4.775 -10.933 -0.217 1.00 89.94 78 PRO A C 1
ATOM 623 O O . PRO A 1 78 ? 5.847 -10.836 -0.805 1.00 89.94 78 PRO A O 1
ATOM 626 N N . ILE A 1 79 ? 3.961 -11.981 -0.397 1.00 90.31 79 ILE A N 1
ATOM 627 C CA . ILE A 1 79 ? 4.324 -13.124 -1.249 1.00 90.31 79 ILE A CA 1
ATOM 628 C C . ILE A 1 79 ? 4.487 -12.684 -2.704 1.00 90.31 79 ILE A C 1
ATOM 630 O O . ILE A 1 79 ? 5.473 -13.049 -3.342 1.00 90.31 79 ILE A O 1
ATOM 634 N N . VAL A 1 80 ? 3.562 -11.871 -3.224 1.00 89.06 80 VAL A N 1
ATOM 635 C CA . VAL A 1 80 ? 3.659 -11.358 -4.599 1.00 89.06 80 VAL A CA 1
ATOM 636 C C . VAL A 1 80 ? 4.866 -10.427 -4.747 1.00 89.06 80 VAL A C 1
ATOM 638 O O . VAL A 1 80 ? 5.552 -10.492 -5.763 1.00 89.06 80 VAL A O 1
ATOM 641 N N . SER A 1 81 ? 5.194 -9.631 -3.724 1.00 88.25 81 SER A N 1
ATOM 642 C CA . SER A 1 81 ? 6.403 -8.794 -3.731 1.00 88.25 81 SER A CA 1
ATOM 643 C C . SER A 1 81 ? 7.691 -9.618 -3.776 1.00 88.25 81 SER A C 1
ATOM 645 O O . SER A 1 81 ? 8.597 -9.289 -4.537 1.00 88.25 81 SER A O 1
ATOM 647 N N . VAL A 1 82 ? 7.770 -10.722 -3.029 1.00 87.75 82 VAL A N 1
ATOM 648 C CA . VAL A 1 82 ? 8.914 -11.644 -3.117 1.00 87.75 82 VAL A CA 1
ATOM 649 C C . VAL A 1 82 ? 8.959 -12.318 -4.489 1.00 87.75 82 VAL A C 1
ATOM 651 O O . VAL A 1 82 ? 10.026 -12.410 -5.094 1.00 87.75 82 VAL A O 1
ATOM 654 N N . ALA A 1 83 ? 7.809 -12.745 -5.016 1.00 85.69 83 ALA A N 1
ATOM 655 C CA . ALA A 1 83 ? 7.727 -13.328 -6.350 1.00 85.69 83 ALA A CA 1
ATOM 656 C C . ALA A 1 83 ? 8.221 -12.352 -7.430 1.00 85.69 83 ALA A C 1
ATOM 658 O O . ALA A 1 83 ? 8.929 -12.779 -8.337 1.00 85.69 83 ALA A O 1
ATOM 659 N N . ALA A 1 84 ? 7.933 -11.052 -7.308 1.00 86.12 84 ALA A N 1
ATOM 660 C CA . ALA A 1 84 ? 8.403 -10.037 -8.251 1.00 86.12 84 ALA A CA 1
ATOM 661 C C . ALA A 1 84 ? 9.935 -9.991 -8.369 1.00 86.12 84 ALA A C 1
ATOM 663 O O . ALA A 1 84 ? 10.457 -9.866 -9.475 1.00 86.12 84 ALA A O 1
ATOM 664 N N . VAL A 1 85 ? 10.654 -10.176 -7.256 1.00 85.81 85 VAL A N 1
ATOM 665 C CA . VAL A 1 85 ? 12.128 -10.218 -7.226 1.00 85.81 85 VAL A CA 1
ATOM 666 C C . VAL A 1 85 ? 12.680 -11.511 -7.837 1.00 85.81 85 VAL A C 1
ATOM 668 O O . VAL A 1 85 ? 13.753 -11.507 -8.437 1.00 85.81 85 VAL A O 1
ATOM 671 N N . LEU A 1 86 ? 11.965 -12.627 -7.681 1.00 88.50 86 LEU A N 1
ATOM 672 C CA . LEU A 1 86 ? 12.408 -13.945 -8.149 1.00 88.50 86 LEU A CA 1
ATOM 673 C C . LEU A 1 86 ? 12.086 -14.201 -9.629 1.00 88.50 86 LEU A C 1
ATOM 675 O O . LEU A 1 86 ? 12.759 -14.999 -10.285 1.00 88.50 86 LEU A O 1
ATOM 679 N N . LEU A 1 87 ? 11.045 -13.560 -10.156 1.00 88.31 87 LEU A N 1
ATOM 680 C CA . LEU A 1 87 ? 10.589 -13.741 -11.528 1.00 88.31 87 LEU A CA 1
ATOM 681 C C . LEU A 1 87 ? 11.468 -12.967 -12.519 1.00 88.31 87 LEU A C 1
ATOM 683 O O . LEU A 1 87 ? 11.949 -11.870 -12.252 1.00 88.31 87 LEU A O 1
ATOM 687 N N . ARG A 1 88 ? 11.655 -13.532 -13.717 1.00 85.19 88 ARG A N 1
ATOM 688 C CA . ARG A 1 88 ? 12.313 -12.828 -14.827 1.00 85.19 88 ARG A CA 1
ATOM 689 C C . ARG A 1 88 ? 11.325 -11.915 -15.548 1.00 85.19 88 ARG A C 1
ATOM 691 O O . ARG A 1 88 ? 10.118 -12.161 -15.557 1.00 85.19 88 ARG A O 1
ATOM 698 N N . TYR A 1 89 ? 11.858 -10.893 -16.210 1.00 75.88 89 TYR A N 1
ATOM 699 C CA . TYR A 1 89 ? 11.084 -10.046 -17.112 1.00 75.88 89 TYR A CA 1
ATOM 700 C C . TYR A 1 89 ? 10.368 -10.901 -18.182 1.00 75.88 89 TYR A C 1
ATOM 702 O O . TYR A 1 89 ? 11.006 -11.799 -18.739 1.00 75.88 89 TYR A O 1
ATOM 710 N N . PRO A 1 90 ? 9.076 -10.659 -18.487 1.00 75.19 90 PRO A N 1
ATOM 711 C CA . PRO A 1 90 ? 8.218 -9.558 -18.021 1.00 75.19 90 PRO A CA 1
ATOM 712 C C . PRO A 1 90 ? 7.350 -9.895 -16.793 1.00 75.19 90 PRO A C 1
ATOM 714 O O . PRO A 1 90 ? 6.533 -9.086 -16.369 1.00 75.19 90 PRO A O 1
ATOM 717 N N . PHE A 1 91 ? 7.479 -11.085 -16.205 1.00 83.56 91 PHE A N 1
ATOM 718 C CA . PHE A 1 91 ? 6.621 -11.497 -15.089 1.00 83.56 91 PHE A CA 1
ATOM 719 C C . PHE A 1 91 ? 6.895 -10.713 -13.799 1.00 83.56 91 PHE A C 1
ATOM 721 O O . PHE A 1 91 ? 5.976 -10.516 -13.007 1.00 83.56 91 PHE A O 1
ATOM 728 N N . SER A 1 92 ? 8.121 -10.213 -13.615 1.00 83.94 92 SER A N 1
ATOM 729 C CA . SER A 1 92 ? 8.464 -9.313 -12.508 1.00 83.94 92 SER A CA 1
ATOM 730 C C . SER A 1 92 ? 7.662 -8.010 -12.543 1.00 83.94 92 SER A C 1
ATOM 732 O O . SER A 1 92 ? 7.092 -7.621 -11.530 1.00 83.94 92 SER A O 1
ATOM 734 N N . THR A 1 93 ? 7.517 -7.381 -13.715 1.00 82.00 93 THR A N 1
ATOM 735 C CA . THR A 1 93 ? 6.790 -6.106 -13.845 1.00 82.00 93 THR A CA 1
ATOM 736 C C . THR A 1 93 ? 5.290 -6.272 -13.617 1.00 82.00 93 THR A C 1
ATOM 738 O O . THR A 1 93 ? 4.647 -5.393 -13.044 1.00 82.00 93 THR A O 1
ATOM 741 N N . LEU A 1 94 ? 4.724 -7.417 -14.012 1.00 86.00 94 LEU A N 1
ATOM 742 C CA . LEU A 1 94 ? 3.340 -7.765 -13.692 1.00 86.00 94 LEU A CA 1
ATOM 743 C C . LEU A 1 94 ? 3.148 -8.003 -12.192 1.00 86.00 94 LEU A C 1
ATOM 745 O O . LEU A 1 94 ? 2.157 -7.542 -11.629 1.00 86.00 94 LEU A O 1
ATOM 749 N N . ALA A 1 95 ? 4.082 -8.689 -11.533 1.00 87.81 95 ALA A N 1
ATOM 750 C CA . ALA A 1 95 ? 4.029 -8.901 -10.090 1.00 87.81 95 ALA A CA 1
ATOM 751 C C . ALA A 1 95 ? 4.152 -7.575 -9.314 1.00 87.81 95 ALA A C 1
ATOM 753 O O . ALA A 1 95 ? 3.360 -7.335 -8.403 1.00 87.81 95 ALA A O 1
ATOM 754 N N . ASP A 1 96 ? 5.045 -6.671 -9.727 1.00 86.75 96 ASP A N 1
ATOM 755 C CA . ASP A 1 96 ? 5.151 -5.318 -9.162 1.00 86.75 96 ASP A CA 1
ATOM 756 C C . ASP A 1 96 ? 3.853 -4.521 -9.340 1.00 86.75 96 ASP A C 1
ATOM 758 O O . ASP A 1 96 ? 3.370 -3.876 -8.403 1.00 86.75 96 ASP A O 1
ATOM 762 N N . LEU A 1 97 ? 3.234 -4.609 -10.523 1.00 88.62 97 LEU A N 1
ATOM 763 C CA . LEU A 1 97 ? 1.936 -3.992 -10.775 1.00 88.62 97 LEU A CA 1
ATOM 764 C C . LEU A 1 97 ? 0.855 -4.573 -9.852 1.00 88.62 97 LEU A C 1
ATOM 766 O O . LEU A 1 97 ? 0.063 -3.813 -9.298 1.00 88.62 97 LEU A O 1
ATOM 770 N N . LEU A 1 98 ? 0.826 -5.892 -9.647 1.00 90.44 98 LEU A N 1
ATOM 771 C CA . LEU A 1 98 ? -0.126 -6.540 -8.741 1.00 90.44 98 LEU A CA 1
ATOM 772 C C . LEU A 1 98 ? 0.057 -6.081 -7.290 1.00 90.44 98 LEU A C 1
ATOM 774 O O . LEU A 1 98 ? -0.938 -5.799 -6.620 1.00 90.44 98 LEU A O 1
ATOM 778 N N . VAL A 1 99 ? 1.297 -5.945 -6.810 1.00 90.81 99 VAL A N 1
ATOM 779 C CA . VAL A 1 99 ? 1.579 -5.377 -5.479 1.00 90.81 99 VAL A CA 1
ATOM 780 C C . VAL A 1 99 ? 1.096 -3.930 -5.405 1.00 90.81 99 VAL A C 1
ATOM 782 O O . VAL A 1 99 ? 0.412 -3.562 -4.447 1.00 90.81 99 VAL A O 1
ATOM 785 N N . SER A 1 100 ? 1.380 -3.115 -6.425 1.00 89.69 100 SER A N 1
ATOM 786 C CA . SER A 1 100 ? 0.940 -1.716 -6.477 1.00 89.69 100 SER A CA 1
ATOM 787 C C . SER A 1 100 ? -0.586 -1.605 -6.461 1.00 89.69 100 SER A C 1
ATOM 789 O O . SER A 1 100 ? -1.143 -0.863 -5.654 1.00 89.69 100 SER A O 1
ATOM 791 N N . VAL A 1 101 ? -1.290 -2.401 -7.269 1.00 90.50 101 VAL A N 1
ATOM 792 C CA . VAL A 1 101 ? -2.760 -2.439 -7.279 1.00 90.50 101 VAL A CA 1
ATOM 793 C C . VAL A 1 101 ? -3.297 -2.917 -5.931 1.00 90.50 101 VAL A C 1
ATOM 795 O O . VAL A 1 101 ? -4.216 -2.309 -5.387 1.00 90.50 101 VAL A O 1
ATOM 798 N N . GLY A 1 102 ? -2.707 -3.959 -5.348 1.00 91.06 102 GLY A N 1
ATOM 799 C CA . GLY A 1 102 ? -3.100 -4.466 -4.038 1.00 91.06 102 GLY A CA 1
ATOM 800 C C . GLY A 1 102 ? -2.939 -3.423 -2.927 1.00 91.06 102 GLY A C 1
ATOM 801 O O . GLY A 1 102 ? -3.853 -3.228 -2.124 1.00 91.06 102 GLY A O 1
ATOM 802 N N . THR A 1 103 ? -1.830 -2.680 -2.914 1.00 90.50 103 THR A N 1
ATOM 803 C CA . THR A 1 103 ? -1.627 -1.574 -1.961 1.00 90.50 103 THR A CA 1
ATOM 804 C C . THR A 1 103 ? -2.641 -0.446 -2.175 1.00 90.50 103 THR A C 1
ATOM 806 O O . THR A 1 103 ? -3.196 0.072 -1.203 1.00 90.50 103 THR A O 1
ATOM 809 N N . LEU A 1 104 ? -2.969 -0.127 -3.432 1.00 91.38 104 LEU A N 1
ATOM 810 C CA . LEU A 1 104 ? -3.986 0.864 -3.779 1.00 91.38 104 LEU A CA 1
ATOM 811 C C . LEU A 1 104 ? -5.385 0.448 -3.305 1.00 91.38 104 LEU A C 1
ATOM 813 O O . LEU A 1 104 ? -6.133 1.291 -2.807 1.00 91.38 104 LEU A O 1
ATOM 817 N N . VAL A 1 105 ? -5.729 -0.840 -3.397 1.00 91.75 105 VAL A N 1
ATOM 818 C CA . VAL A 1 105 ? -6.983 -1.387 -2.851 1.00 91.75 105 VAL A CA 1
ATOM 819 C C . VAL A 1 105 ? -7.036 -1.197 -1.336 1.00 91.75 105 VAL A C 1
ATOM 821 O O . VAL A 1 105 ? -8.058 -0.747 -0.813 1.00 91.75 105 VAL A O 1
ATOM 824 N N . VAL A 1 106 ? -5.939 -1.462 -0.619 1.00 92.88 106 VAL A N 1
ATOM 825 C CA . VAL A 1 106 ? -5.881 -1.205 0.829 1.00 92.88 106 VAL A CA 1
ATOM 826 C C . VAL A 1 106 ? -6.055 0.285 1.131 1.00 92.88 106 VAL A C 1
ATOM 828 O O . VAL A 1 106 ? -6.844 0.637 2.007 1.00 92.88 106 VAL A O 1
ATOM 831 N N . TYR A 1 107 ? -5.383 1.177 0.401 1.00 91.88 107 TYR A N 1
ATOM 832 C CA . TYR A 1 107 ? -5.544 2.626 0.579 1.00 91.88 107 TYR A CA 1
ATOM 833 C C . TYR A 1 107 ? -6.966 3.098 0.276 1.00 91.88 107 TYR A C 1
ATOM 835 O O . TYR A 1 107 ? -7.511 3.921 1.008 1.00 91.88 107 TYR A O 1
ATOM 843 N N . TYR A 1 108 ? -7.609 2.543 -0.749 1.00 92.25 108 TYR A N 1
ATOM 844 C CA . TYR A 1 108 ? -9.020 2.794 -1.018 1.00 92.25 108 TYR A CA 1
ATOM 845 C C . TYR A 1 108 ? -9.904 2.385 0.164 1.00 92.25 108 TYR A C 1
ATOM 847 O O . TYR A 1 108 ? -10.740 3.181 0.588 1.00 92.25 108 TYR A O 1
ATOM 855 N N . LEU A 1 109 ? -9.689 1.204 0.755 1.00 92.31 109 LEU A N 1
ATOM 856 C CA . LEU A 1 109 ? -10.419 0.770 1.953 1.00 92.31 109 LEU A CA 1
ATOM 857 C C . LEU A 1 109 ? -10.188 1.711 3.146 1.00 92.31 109 LEU A C 1
ATOM 859 O O . LEU A 1 109 ? -11.149 2.085 3.821 1.00 92.31 109 LEU A O 1
ATOM 863 N N . VAL A 1 110 ? -8.939 2.140 3.369 1.00 92.38 110 VAL A N 1
ATOM 864 C CA . VAL A 1 110 ? -8.583 3.137 4.393 1.00 92.38 110 VAL A CA 1
ATOM 865 C C . VAL A 1 110 ? -9.383 4.421 4.176 1.00 92.38 110 VAL A C 1
ATOM 867 O O . VAL A 1 110 ? -10.099 4.866 5.073 1.00 92.38 110 VAL A O 1
ATOM 870 N N . PHE A 1 111 ? -9.313 5.018 2.987 1.00 92.62 111 PHE A N 1
ATOM 871 C CA . PHE A 1 111 ? -9.986 6.289 2.722 1.00 92.62 111 PHE A CA 1
ATOM 872 C C . PHE A 1 111 ? -11.506 6.156 2.689 1.00 92.62 111 PHE A C 1
ATOM 874 O O . PHE A 1 111 ? -12.204 7.088 3.085 1.00 92.62 111 PHE A O 1
ATOM 881 N N . TYR A 1 112 ? -12.035 5.007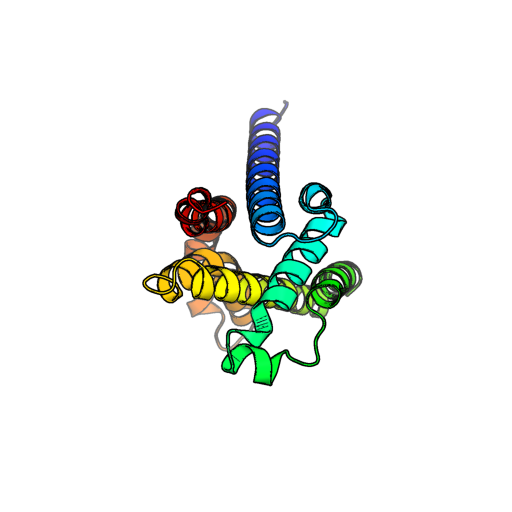 2.277 1.00 91.06 112 TYR A N 1
ATOM 882 C CA . TYR A 1 112 ? -13.465 4.725 2.323 1.00 91.06 112 TYR A CA 1
ATOM 883 C C . TYR A 1 112 ? -13.991 4.760 3.761 1.00 91.06 112 TYR A C 1
ATOM 885 O O . TYR A 1 112 ? -15.047 5.342 4.014 1.00 91.06 112 TYR A O 1
ATOM 893 N N . PHE A 1 113 ? -13.234 4.185 4.700 1.00 89.88 113 PHE A N 1
ATOM 894 C CA . PHE A 1 113 ? -13.608 4.143 6.110 1.00 89.88 113 PHE A CA 1
ATOM 895 C C . PHE A 1 113 ? -13.372 5.479 6.829 1.00 89.88 113 PHE A C 1
ATOM 897 O O . PHE A 1 113 ? -14.260 5.966 7.522 1.00 89.88 113 PHE A O 1
ATOM 904 N N . TYR A 1 114 ? -12.198 6.088 6.643 1.00 88.56 114 TYR A N 1
ATOM 905 C CA . TYR A 1 114 ? -11.761 7.257 7.415 1.00 88.56 114 TYR A CA 1
ATOM 906 C C . TYR A 1 114 ? -12.101 8.611 6.770 1.00 88.56 114 TYR A C 1
ATOM 908 O O . TYR A 1 114 ? -12.273 9.603 7.473 1.00 88.56 114 TYR A O 1
ATOM 916 N N . ALA A 1 115 ? -12.216 8.680 5.441 1.00 87.69 115 ALA A N 1
ATOM 917 C CA . ALA A 1 115 ? -12.403 9.923 4.685 1.00 87.69 115 ALA A CA 1
ATOM 918 C C . ALA A 1 115 ? -13.441 9.768 3.557 1.00 87.69 115 ALA A C 1
ATOM 920 O O . ALA A 1 115 ? -13.216 10.186 2.419 1.00 87.69 115 ALA A O 1
ATOM 921 N N . ARG A 1 116 ? -14.613 9.192 3.869 1.00 84.44 116 ARG A N 1
ATOM 922 C CA . ARG A 1 116 ? -15.642 8.785 2.888 1.00 84.44 116 ARG A CA 1
ATOM 923 C C . ARG A 1 116 ? -15.993 9.852 1.840 1.00 84.44 116 ARG A C 1
ATOM 925 O O . ARG A 1 116 ? -16.164 9.511 0.675 1.00 84.44 116 ARG A O 1
ATOM 932 N N . LYS A 1 117 ? -16.067 11.136 2.225 1.00 87.25 117 LYS A N 1
ATOM 933 C CA . LYS A 1 117 ? -16.392 12.248 1.306 1.00 87.25 117 LYS A CA 1
ATOM 934 C C . LYS A 1 117 ? -15.316 12.499 0.238 1.00 87.25 117 LYS A C 1
ATOM 936 O O . LYS A 1 117 ? -15.656 12.887 -0.870 1.00 87.25 117 LYS A O 1
ATOM 941 N N . GLN A 1 118 ? -14.039 12.288 0.563 1.00 88.88 118 GLN A N 1
ATOM 942 C CA . GLN A 1 118 ? -12.889 12.567 -0.315 1.00 88.88 118 GLN A CA 1
ATOM 943 C C . GLN A 1 118 ? -12.175 11.285 -0.772 1.00 88.88 118 GLN A C 1
ATOM 945 O O . GLN A 1 118 ? -11.105 11.348 -1.370 1.00 88.88 118 GLN A O 1
ATOM 950 N N . CYS A 1 119 ? -12.781 10.121 -0.522 1.00 87.62 119 CYS A N 1
ATOM 951 C CA . CYS A 1 119 ? -12.182 8.811 -0.751 1.00 87.62 119 CYS A CA 1
ATOM 952 C C . CYS A 1 119 ? -11.647 8.644 -2.178 1.00 87.62 119 CYS A C 1
ATOM 954 O O . CYS A 1 119 ? -10.481 8.308 -2.345 1.00 87.62 119 CYS A O 1
ATOM 956 N N . VAL A 1 120 ? -12.456 8.952 -3.198 1.00 87.94 120 VAL A N 1
ATOM 957 C CA . VAL A 1 120 ? -12.048 8.801 -4.606 1.00 87.94 120 VAL A CA 1
ATOM 958 C C . VAL A 1 120 ? -10.855 9.696 -4.937 1.00 87.94 120 VAL A C 1
ATOM 960 O O . VAL A 1 120 ? -9.888 9.223 -5.524 1.00 87.94 120 VAL A O 1
ATOM 963 N N . LEU A 1 121 ? -10.885 10.963 -4.514 1.00 87.81 121 LEU A N 1
ATOM 964 C CA . LEU A 1 121 ? -9.789 11.907 -4.746 1.00 87.81 121 LEU A CA 1
ATOM 965 C C . LEU A 1 121 ? -8.491 11.422 -4.093 1.00 87.81 121 LEU A C 1
ATOM 967 O O . LEU A 1 121 ? -7.449 11.396 -4.742 1.00 87.81 121 LEU A O 1
ATOM 971 N 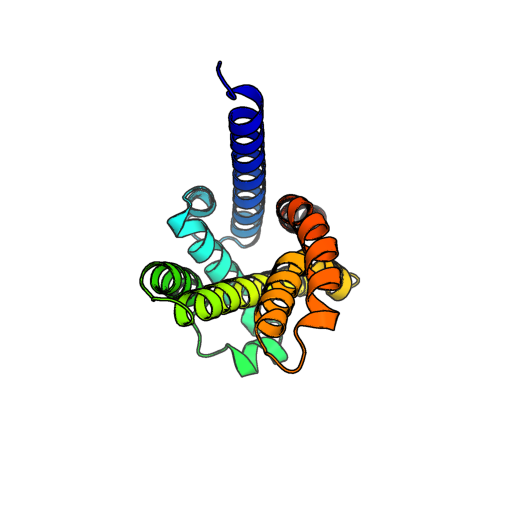N . PHE A 1 122 ? -8.552 10.984 -2.835 1.00 90.06 122 PHE A N 1
ATOM 972 C CA . PHE A 1 122 ? -7.370 10.505 -2.118 1.00 90.06 122 PHE A CA 1
ATOM 973 C C . PHE A 1 122 ? -6.820 9.210 -2.709 1.00 90.06 122 PHE A C 1
ATOM 975 O O . PHE A 1 122 ? -5.605 9.063 -2.814 1.00 90.06 122 PHE A O 1
ATOM 982 N N . THR A 1 123 ? -7.688 8.302 -3.156 1.00 88.19 123 THR A N 1
ATOM 983 C CA . THR A 1 123 ? -7.268 7.088 -3.859 1.00 88.19 123 THR A CA 1
ATOM 984 C C . THR A 1 123 ? -6.623 7.409 -5.201 1.00 88.19 123 THR A C 1
ATOM 986 O O . THR A 1 123 ? -5.587 6.834 -5.503 1.00 88.19 123 THR A O 1
ATOM 989 N N . VAL A 1 124 ? -7.171 8.337 -5.991 1.00 87.50 124 VAL A N 1
ATOM 990 C CA . VAL A 1 124 ? -6.571 8.733 -7.278 1.00 87.50 124 VAL A CA 1
ATOM 991 C C . VAL A 1 124 ? -5.193 9.356 -7.063 1.00 87.50 124 VAL A C 1
ATOM 993 O O . VAL A 1 124 ? -4.241 8.968 -7.735 1.00 87.50 124 VAL A O 1
ATOM 996 N N . ILE A 1 125 ? -5.061 10.256 -6.086 1.00 86.81 125 ILE A N 1
ATOM 997 C CA . ILE A 1 125 ? -3.779 10.890 -5.757 1.00 86.81 125 ILE A CA 1
ATOM 998 C C . ILE A 1 125 ? -2.771 9.845 -5.261 1.00 86.81 125 ILE A C 1
ATOM 1000 O O . ILE A 1 125 ? -1.646 9.800 -5.748 1.00 86.81 125 ILE A O 1
ATOM 1004 N N . ALA A 1 126 ? -3.162 8.971 -4.331 1.00 86.69 126 ALA A N 1
ATOM 1005 C CA . ALA A 1 126 ? -2.287 7.910 -3.827 1.00 86.69 126 ALA A CA 1
ATOM 1006 C C . ALA A 1 126 ? -1.980 6.831 -4.884 1.00 86.69 126 ALA A C 1
ATOM 1008 O O . ALA A 1 126 ? -0.981 6.125 -4.770 1.00 86.69 126 ALA A O 1
ATOM 1009 N N . GLY A 1 127 ? -2.829 6.702 -5.904 1.00 85.75 127 GLY A N 1
ATOM 1010 C CA . GLY A 1 127 ? -2.720 5.733 -6.988 1.00 85.75 127 GLY A CA 1
ATOM 1011 C C . GLY A 1 127 ? -1.880 6.183 -8.176 1.00 85.75 127 GLY A C 1
ATOM 1012 O O . GLY A 1 127 ? -1.642 5.352 -9.050 1.00 85.75 127 GLY A O 1
ATOM 1013 N N . LEU A 1 128 ? -1.387 7.430 -8.213 1.00 85.31 128 LEU A N 1
ATOM 1014 C CA . LEU A 1 128 ? -0.545 7.915 -9.316 1.00 85.31 128 LEU A CA 1
ATOM 1015 C C . LEU A 1 128 ? 0.641 6.988 -9.630 1.00 85.31 128 LEU A C 1
ATOM 1017 O O . LEU A 1 128 ? 0.815 6.702 -10.812 1.00 85.31 128 LEU A O 1
ATOM 1021 N N . PRO A 1 129 ? 1.396 6.432 -8.655 1.00 82.56 129 PRO A N 1
ATOM 1022 C CA . PRO A 1 129 ? 2.459 5.470 -8.960 1.00 82.56 129 PRO A CA 1
ATOM 1023 C C . PRO A 1 129 ? 1.947 4.254 -9.738 1.00 82.56 129 PRO A C 1
ATOM 1025 O O . PRO A 1 129 ? 2.533 3.871 -10.743 1.00 82.56 129 PRO A O 1
ATOM 1028 N N . THR A 1 130 ? 0.795 3.708 -9.334 1.00 86.31 130 THR A N 1
ATOM 1029 C CA . THR A 1 130 ? 0.156 2.572 -10.017 1.00 86.31 130 THR A CA 1
ATOM 1030 C C . THR A 1 130 ? -0.251 2.947 -11.442 1.00 86.31 130 THR A C 1
ATOM 1032 O O . THR A 1 130 ? -0.057 2.160 -12.364 1.00 86.31 130 THR A O 1
ATOM 1035 N N . ILE A 1 131 ? -0.783 4.158 -11.643 1.00 84.62 131 ILE A N 1
ATOM 1036 C CA . ILE A 1 131 ? -1.145 4.665 -12.973 1.00 84.62 131 ILE A CA 1
ATOM 1037 C C . ILE A 1 131 ? 0.109 4.771 -13.849 1.00 84.62 131 ILE A C 1
ATOM 1039 O O . ILE A 1 131 ? 0.082 4.292 -14.979 1.00 84.62 131 ILE A O 1
ATOM 1043 N N . VAL A 1 132 ? 1.219 5.314 -13.332 1.00 81.12 132 VAL A N 1
ATOM 1044 C CA . VAL A 1 132 ? 2.501 5.357 -14.060 1.00 81.12 132 VAL A CA 1
ATOM 1045 C C . VAL A 1 132 ? 2.954 3.960 -14.461 1.00 81.12 132 VAL A C 1
ATOM 1047 O O . VAL A 1 132 ? 3.301 3.761 -15.621 1.00 81.12 132 VAL A O 1
ATOM 1050 N N . SER A 1 133 ? 2.912 2.989 -13.546 1.00 79.25 133 SER A N 1
ATOM 1051 C CA . SER A 1 133 ? 3.288 1.603 -13.842 1.00 79.25 133 SER A CA 1
ATOM 1052 C C . SER A 1 133 ? 2.426 0.995 -14.951 1.00 79.25 133 SER A C 1
ATOM 1054 O O . SER A 1 133 ? 2.961 0.362 -15.857 1.00 79.25 133 SER A O 1
ATOM 1056 N N . ILE A 1 134 ? 1.109 1.228 -14.937 1.00 84.62 134 ILE A N 1
ATOM 1057 C CA . ILE A 1 134 ? 0.204 0.766 -16.002 1.00 84.62 134 ILE A CA 1
ATOM 1058 C C . ILE A 1 134 ? 0.567 1.422 -17.336 1.00 84.62 134 ILE A C 1
ATOM 1060 O O . ILE A 1 134 ? 0.704 0.727 -18.340 1.00 84.62 134 ILE A O 1
ATOM 1064 N N . LEU A 1 135 ? 0.754 2.745 -17.358 1.00 80.81 135 LEU A N 1
ATOM 1065 C CA . LEU A 1 135 ? 1.108 3.470 -18.580 1.00 80.81 135 LEU A CA 1
ATOM 1066 C C . LEU A 1 135 ? 2.471 3.040 -19.133 1.00 80.81 135 LEU A C 1
ATOM 1068 O O . LEU A 1 135 ? 2.626 2.939 -20.347 1.00 80.81 135 LEU A O 1
ATOM 1072 N N . ALA A 1 136 ? 3.436 2.748 -18.260 1.00 77.19 136 ALA A N 1
ATOM 1073 C CA . ALA A 1 136 ? 4.742 2.225 -18.641 1.00 77.19 136 ALA A CA 1
ATOM 1074 C C . ALA A 1 136 ? 4.651 0.812 -19.235 1.00 77.19 136 ALA A C 1
ATOM 1076 O O . ALA A 1 136 ? 5.381 0.494 -20.164 1.00 77.19 136 ALA A O 1
ATOM 1077 N N . ILE A 1 137 ? 3.741 -0.036 -18.749 1.00 79.06 137 ILE A N 1
ATOM 1078 C CA . ILE A 1 137 ? 3.505 -1.357 -19.350 1.00 79.06 137 ILE A CA 1
ATOM 1079 C C . ILE A 1 137 ? 2.813 -1.212 -20.711 1.00 79.06 137 ILE A C 1
ATOM 1081 O O . ILE A 1 137 ? 3.210 -1.857 -21.679 1.00 79.06 137 ILE A O 1
ATOM 1085 N N . LEU A 1 138 ? 1.808 -0.339 -20.813 1.00 78.94 138 LEU A N 1
ATOM 1086 C CA . LEU A 1 138 ? 1.105 -0.075 -22.071 1.00 78.94 138 LEU A CA 1
ATOM 1087 C C . LEU A 1 138 ? 2.020 0.552 -23.128 1.00 78.94 138 LEU A C 1
ATOM 1089 O O . LEU A 1 138 ? 1.844 0.286 -24.316 1.00 78.94 138 LEU A O 1
ATOM 1093 N N . SER A 1 139 ? 3.015 1.346 -22.720 1.00 73.38 139 SER A N 1
ATOM 1094 C CA . SER A 1 139 ? 3.955 1.960 -23.659 1.00 73.38 139 SER A CA 1
ATOM 1095 C C . SER A 1 139 ? 4.902 0.950 -24.321 1.00 73.38 139 SER A C 1
ATOM 1097 O O . SER A 1 139 ? 5.412 1.217 -25.408 1.00 73.38 139 SER A O 1
ATOM 1099 N N . LEU A 1 140 ? 5.085 -0.231 -23.720 1.00 73.88 140 LEU A N 1
ATOM 1100 C CA . LEU A 1 140 ? 5.832 -1.347 -24.309 1.00 73.88 140 LEU A CA 1
ATOM 1101 C C . LEU A 1 140 ? 5.053 -2.044 -25.437 1.00 73.88 140 LEU A C 1
ATOM 1103 O O . LEU A 1 140 ? 5.632 -2.838 -26.179 1.00 73.88 140 LEU A O 1
ATOM 1107 N N . MET A 1 141 ? 3.749 -1.771 -25.585 1.00 74.94 141 MET A N 1
ATOM 1108 C CA . MET A 1 141 ? 2.934 -2.357 -26.648 1.00 74.94 141 MET A CA 1
ATOM 1109 C C . MET A 1 141 ? 3.143 -1.597 -27.975 1.00 74.94 141 MET A C 1
ATOM 1111 O O . MET A 1 141 ? 2.920 -0.384 -28.037 1.00 74.94 141 MET A O 1
ATOM 1115 N N . PRO A 1 142 ? 3.499 -2.289 -29.076 1.00 65.81 142 PRO A N 1
ATOM 1116 C CA . PRO A 1 142 ? 3.937 -1.654 -30.324 1.00 65.81 142 PRO A CA 1
ATOM 1117 C C . PRO A 1 142 ? 2.865 -0.812 -31.037 1.00 65.81 142 PRO A C 1
ATOM 1119 O O . PRO A 1 142 ? 3.209 0.112 -31.764 1.00 65.81 142 PRO A O 1
ATOM 1122 N N . LEU A 1 143 ? 1.572 -1.079 -30.815 1.00 64.81 143 LEU A N 1
ATOM 1123 C CA . LEU A 1 143 ? 0.466 -0.321 -31.426 1.00 64.81 143 LEU A CA 1
ATOM 1124 C C . LEU A 1 143 ? 0.157 1.016 -30.727 1.00 64.81 143 LEU A C 1
ATOM 1126 O O . LEU A 1 143 ? -0.560 1.843 -31.281 1.00 64.81 143 LEU A O 1
ATOM 1130 N N . ILE A 1 144 ? 0.638 1.206 -29.496 1.00 60.50 144 ILE A N 1
ATOM 1131 C CA . ILE A 1 144 ? 0.145 2.242 -28.575 1.00 60.50 144 ILE A CA 1
ATOM 1132 C C . ILE A 1 144 ? 1.304 3.070 -27.966 1.00 60.50 144 ILE A C 1
ATOM 1134 O O . ILE A 1 144 ? 1.094 4.191 -27.499 1.00 60.50 144 ILE A O 1
ATOM 1138 N N . GLY A 1 145 ? 2.546 2.575 -28.043 1.00 58.22 145 GLY A N 1
ATOM 1139 C CA . GLY A 1 145 ? 3.720 3.111 -27.345 1.00 58.22 145 GLY A CA 1
ATOM 1140 C C . GLY A 1 145 ? 3.984 4.610 -27.491 1.00 58.22 145 GLY A C 1
ATOM 1141 O O . GLY A 1 145 ? 4.213 5.292 -26.493 1.00 58.22 145 GLY A O 1
ATOM 1142 N N . GLY A 1 146 ? 3.883 5.157 -28.706 1.00 62.81 146 GLY A N 1
ATOM 1143 C CA . GLY A 1 146 ? 4.240 6.555 -28.986 1.00 62.81 146 GLY A CA 1
ATOM 1144 C C . GLY A 1 146 ? 3.427 7.597 -28.206 1.00 62.81 146 GLY A C 1
ATOM 1145 O O . GLY A 1 146 ? 3.981 8.595 -27.752 1.00 62.81 146 GLY A O 1
ATOM 1146 N N . ALA A 1 147 ? 2.129 7.354 -27.992 1.00 63.75 147 ALA A N 1
ATOM 1147 C CA . ALA A 1 147 ? 1.247 8.297 -27.298 1.00 63.75 147 ALA A CA 1
ATOM 1148 C C . ALA A 1 147 ? 1.462 8.302 -25.774 1.00 63.75 147 ALA A C 1
ATOM 1150 O O . ALA A 1 147 ? 1.275 9.322 -25.110 1.00 63.75 147 ALA A O 1
ATOM 1151 N N . PHE A 1 148 ? 1.881 7.165 -25.213 1.00 65.38 148 PHE A N 1
ATOM 1152 C CA . PHE A 1 148 ? 1.977 6.977 -23.767 1.00 65.38 148 PHE A CA 1
ATOM 1153 C C . PHE A 1 148 ? 3.368 7.244 -23.198 1.00 65.38 148 PHE A C 1
ATOM 1155 O O . PHE A 1 148 ? 3.471 7.465 -21.996 1.00 65.38 148 PHE A O 1
ATOM 1162 N N . ILE A 1 149 ? 4.420 7.310 -24.022 1.00 66.06 149 ILE A N 1
ATOM 1163 C CA . ILE A 1 149 ? 5.779 7.651 -23.561 1.00 66.06 149 ILE A CA 1
ATOM 1164 C C . ILE A 1 149 ? 5.819 9.054 -22.931 1.00 66.06 149 ILE A C 1
ATOM 1166 O O . ILE A 1 149 ? 6.338 9.220 -21.827 1.00 66.06 149 ILE A O 1
ATOM 1170 N N . TYR A 1 150 ? 5.218 10.057 -23.579 1.00 65.06 150 TYR A N 1
ATOM 1171 C CA . TYR A 1 150 ? 5.198 11.432 -23.062 1.00 65.06 150 TYR A CA 1
ATOM 1172 C C . TYR A 1 150 ? 4.319 11.577 -21.813 1.00 65.06 150 TYR A C 1
ATOM 1174 O O . TYR A 1 150 ? 4.717 12.231 -20.847 1.00 65.06 150 TYR A O 1
ATOM 1182 N N . ALA A 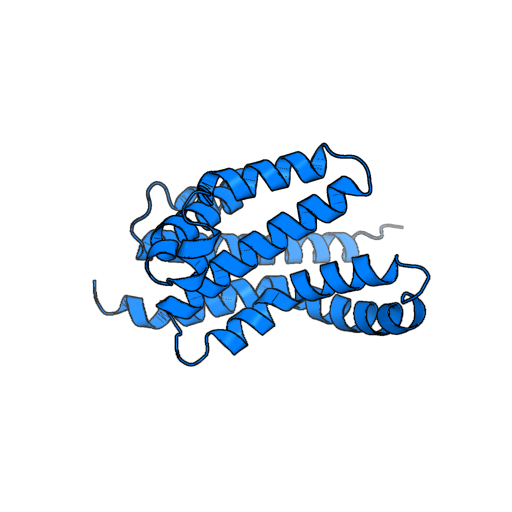1 151 ? 3.154 10.921 -21.803 1.00 67.12 151 ALA A N 1
ATOM 1183 C CA . ALA A 1 151 ? 2.272 10.893 -20.641 1.00 67.12 151 ALA A CA 1
ATOM 1184 C C . ALA A 1 151 ? 2.946 10.194 -19.450 1.00 67.12 151 ALA A C 1
ATOM 1186 O O . ALA A 1 151 ? 2.956 10.745 -18.354 1.00 67.12 151 ALA A O 1
ATOM 1187 N N . ALA A 1 152 ? 3.576 9.035 -19.667 1.00 67.00 152 ALA A N 1
ATOM 1188 C CA . ALA A 1 152 ? 4.306 8.307 -18.635 1.00 67.00 152 ALA A CA 1
ATOM 1189 C C . ALA A 1 152 ? 5.480 9.123 -18.082 1.00 67.00 152 ALA A C 1
ATOM 1191 O O . ALA A 1 152 ? 5.682 9.112 -16.876 1.00 67.00 152 ALA A O 1
ATOM 1192 N N . GLY A 1 153 ? 6.207 9.877 -18.915 1.00 65.19 153 GLY A N 1
ATOM 1193 C CA . GLY A 1 153 ? 7.306 10.738 -18.464 1.00 65.19 153 GLY A CA 1
ATOM 1194 C C . GLY A 1 153 ? 6.857 11.850 -17.509 1.00 65.19 153 GLY A C 1
ATOM 1195 O O . GLY A 1 153 ? 7.416 11.997 -16.423 1.00 65.19 153 GLY A O 1
ATOM 1196 N N . ILE A 1 154 ? 5.809 12.601 -17.866 1.00 67.31 154 ILE A N 1
ATOM 1197 C CA . ILE A 1 154 ? 5.269 13.683 -17.019 1.00 67.31 154 ILE A CA 1
ATOM 1198 C C . ILE A 1 154 ? 4.694 13.110 -15.719 1.00 67.31 154 ILE A C 1
ATOM 1200 O O . ILE A 1 154 ? 4.943 13.624 -14.625 1.00 67.31 154 ILE A O 1
ATOM 1204 N N . LEU A 1 155 ? 3.943 12.015 -15.831 1.00 67.12 155 LEU A N 1
ATOM 1205 C CA . LEU A 1 155 ? 3.305 11.381 -14.687 1.00 67.12 155 LEU A CA 1
ATOM 1206 C C . LEU A 1 155 ? 4.332 10.665 -13.791 1.00 67.12 155 LEU A C 1
ATOM 1208 O O . LEU A 1 155 ? 4.139 10.628 -12.581 1.00 67.12 155 LEU A O 1
ATOM 1212 N N . ALA A 1 156 ? 5.455 10.184 -14.339 1.00 65.31 156 ALA A N 1
ATOM 1213 C CA . ALA A 1 156 ? 6.574 9.626 -13.577 1.00 65.31 156 ALA A CA 1
ATOM 1214 C C . ALA A 1 156 ? 7.235 10.677 -12.685 1.00 65.31 156 ALA A C 1
ATOM 1216 O O . ALA A 1 156 ? 7.524 10.387 -11.528 1.00 65.31 156 ALA A O 1
ATOM 1217 N N . VAL A 1 157 ? 7.402 11.913 -13.165 1.00 66.31 157 VAL A N 1
ATOM 1218 C CA . VAL A 1 157 ? 7.911 13.017 -12.332 1.00 66.31 157 VAL A CA 1
ATOM 1219 C C . VAL A 1 157 ? 6.939 13.327 -11.190 1.00 66.31 157 VAL A C 1
ATOM 1221 O O . VAL A 1 157 ? 7.362 13.477 -10.044 1.00 66.31 157 VAL A O 1
ATOM 1224 N N . ALA A 1 158 ? 5.630 13.341 -11.459 1.00 64.81 158 ALA A N 1
ATOM 1225 C CA . ALA A 1 158 ? 4.620 13.469 -10.405 1.00 64.81 158 ALA A CA 1
ATOM 1226 C C . ALA A 1 158 ? 4.646 12.272 -9.433 1.00 64.81 158 ALA A C 1
ATOM 1228 O O . ALA A 1 158 ? 4.467 12.444 -8.223 1.00 64.81 158 ALA A O 1
ATOM 1229 N N . ALA A 1 159 ? 4.944 11.073 -9.944 1.00 63.38 159 ALA A N 1
ATOM 1230 C CA . ALA A 1 159 ? 5.035 9.859 -9.149 1.00 63.38 159 ALA A CA 1
ATOM 1231 C C . ALA A 1 159 ? 6.236 9.834 -8.189 1.00 63.38 159 ALA A C 1
ATOM 1233 O O . ALA A 1 159 ? 6.201 9.095 -7.207 1.00 63.38 159 ALA A O 1
ATOM 1234 N N . VAL A 1 160 ? 7.263 10.663 -8.415 1.00 63.00 160 VAL A N 1
ATOM 1235 C CA . VAL A 1 160 ? 8.392 10.853 -7.482 1.00 63.00 160 VAL A CA 1
ATOM 1236 C C . VAL A 1 160 ? 7.953 11.586 -6.208 1.00 63.00 160 VAL A C 1
ATOM 1238 O O . VAL A 1 160 ? 8.524 11.366 -5.143 1.00 63.00 160 VAL A O 1
ATOM 1241 N N . VAL A 1 161 ? 6.908 12.418 -6.280 1.00 62.09 161 VAL A N 1
ATOM 1242 C CA . VAL A 1 161 ? 6.401 13.198 -5.133 1.00 62.09 161 VAL A CA 1
ATOM 1243 C C . VAL A 1 161 ? 5.340 12.422 -4.339 1.00 62.09 161 VAL A C 1
ATOM 1245 O O . VAL A 1 161 ? 5.230 12.560 -3.118 1.00 62.09 161 VAL A O 1
ATOM 1248 N N . THR A 1 162 ? 4.589 11.529 -4.986 1.00 66.81 162 THR A N 1
ATOM 1249 C CA . THR A 1 162 ? 3.544 10.712 -4.339 1.00 66.81 162 THR A CA 1
ATOM 1250 C C . THR A 1 162 ? 3.929 9.758 -3.207 1.00 66.81 162 THR A C 1
ATOM 1252 O O . THR A 1 162 ? 3.044 9.517 -2.378 1.00 66.81 162 THR A O 1
ATOM 1255 N N . PRO A 1 163 ? 5.166 9.231 -3.081 1.00 66.25 163 PRO A N 1
ATOM 1256 C CA . PRO A 1 163 ? 5.544 8.369 -1.964 1.00 66.25 163 PRO A CA 1
ATOM 1257 C C . PRO A 1 163 ? 5.384 9.078 -0.615 1.00 66.25 163 PRO A C 1
ATOM 1259 O O . PRO A 1 163 ? 5.191 8.429 0.405 1.00 66.25 163 PRO A O 1
ATOM 1262 N N . VAL A 1 164 ? 5.407 10.415 -0.617 1.00 76.69 164 VAL A N 1
ATOM 1263 C CA . VAL A 1 164 ? 5.117 11.264 0.544 1.00 76.69 164 VAL A CA 1
ATOM 1264 C C . VAL A 1 164 ? 3.610 11.478 0.712 1.00 76.69 164 VAL A C 1
ATOM 1266 O O . VAL A 1 164 ? 3.078 11.402 1.820 1.00 76.69 164 VAL A O 1
ATOM 1269 N N . VAL A 1 165 ? 2.902 11.736 -0.389 1.00 81.69 165 VAL A N 1
ATOM 1270 C CA . VAL A 1 165 ? 1.493 12.155 -0.368 1.00 81.69 165 VAL A CA 1
ATOM 1271 C C . VAL A 1 165 ? 0.571 11.049 0.146 1.00 81.69 165 VAL A C 1
ATOM 1273 O O . VAL A 1 165 ? -0.296 11.331 0.968 1.00 81.69 165 VAL A O 1
ATOM 1276 N N . GLY A 1 166 ? 0.771 9.793 -0.263 1.00 82.94 166 GLY A N 1
ATOM 1277 C CA . GLY A 1 166 ? -0.036 8.663 0.221 1.00 82.94 166 GLY A CA 1
ATOM 1278 C C . GLY A 1 166 ? -0.033 8.542 1.756 1.00 82.94 166 GLY A C 1
ATOM 1279 O O . GLY A 1 166 ? -1.096 8.637 2.375 1.00 82.94 166 GLY A O 1
ATOM 1280 N N . PRO A 1 167 ? 1.143 8.414 2.398 1.00 86.44 167 PRO A N 1
ATOM 1281 C CA . PRO A 1 167 ? 1.281 8.420 3.855 1.00 86.44 167 PRO A CA 1
ATOM 1282 C C . PRO A 1 167 ? 0.684 9.651 4.543 1.00 86.44 167 PRO A C 1
ATOM 1284 O O . PRO A 1 167 ? 0.026 9.515 5.577 1.00 86.44 167 PRO A O 1
ATOM 1287 N N . LEU A 1 168 ? 0.866 10.850 3.977 1.00 89.38 168 LEU A N 1
ATOM 1288 C CA . LEU A 1 168 ? 0.285 12.075 4.535 1.00 89.38 168 LEU A CA 1
ATOM 1289 C C . LEU A 1 168 ? -1.244 12.061 4.485 1.00 89.38 168 LEU A C 1
ATOM 1291 O O . LEU A 1 168 ? -1.882 12.426 5.471 1.00 89.38 168 LEU A O 1
ATOM 1295 N N . LEU A 1 169 ? -1.837 11.608 3.379 1.00 89.75 169 LEU A N 1
ATOM 1296 C CA . LEU A 1 169 ? -3.289 11.468 3.248 1.00 89.75 169 LEU A CA 1
ATOM 1297 C C . LEU A 1 169 ? -3.841 10.440 4.237 1.00 89.75 169 LEU A C 1
ATOM 1299 O O . LEU A 1 169 ? -4.894 10.668 4.835 1.00 89.75 169 LEU A O 1
ATOM 1303 N N . ILE A 1 170 ? -3.113 9.345 4.474 1.00 89.50 170 ILE A N 1
ATOM 1304 C CA . ILE A 1 170 ? -3.462 8.363 5.508 1.00 89.50 170 ILE A CA 1
ATOM 1305 C C . ILE A 1 170 ? -3.473 9.037 6.881 1.00 89.50 170 ILE A C 1
ATOM 1307 O O . ILE A 1 170 ? -4.497 9.003 7.565 1.00 89.50 170 ILE A O 1
ATOM 1311 N N . LEU A 1 171 ? -2.385 9.709 7.265 1.00 90.69 171 LEU A N 1
ATOM 1312 C CA . LEU A 1 171 ? -2.281 10.413 8.548 1.00 90.69 171 LEU A CA 1
ATOM 1313 C C . LEU A 1 171 ? -3.351 11.501 8.715 1.00 90.69 171 LEU A C 1
ATOM 1315 O O . LEU A 1 171 ? -3.900 11.661 9.808 1.00 90.69 171 LEU A O 1
ATOM 1319 N N . TYR A 1 172 ? -3.664 12.223 7.640 1.00 89.94 172 TYR A N 1
ATOM 1320 C CA . TYR A 1 172 ? -4.731 13.217 7.605 1.00 89.94 172 TYR A CA 1
ATOM 1321 C C . TYR A 1 172 ? -6.099 12.570 7.844 1.00 89.94 172 TYR A C 1
ATOM 1323 O O . TYR A 1 172 ? -6.839 13.016 8.722 1.00 89.94 172 TYR A O 1
ATOM 1331 N N . SER A 1 173 ? -6.405 11.478 7.135 1.00 85.81 173 SER A N 1
ATOM 1332 C CA . SER A 1 173 ? -7.695 10.782 7.232 1.00 85.81 173 SER A CA 1
ATOM 1333 C C . SER A 1 173 ? -7.978 10.237 8.637 1.00 85.81 173 SER A C 1
ATOM 1335 O O . SER A 1 173 ? -9.107 10.307 9.114 1.00 85.81 173 SER A O 1
ATOM 1337 N N . ILE A 1 174 ? -6.949 9.776 9.355 1.00 86.75 174 ILE A N 1
ATOM 1338 C CA . ILE A 1 174 ? -7.102 9.221 10.709 1.00 86.75 174 ILE A CA 1
ATOM 1339 C C . ILE A 1 174 ? -7.020 10.277 11.825 1.00 86.75 174 ILE A C 1
ATOM 1341 O O . ILE A 1 174 ? -7.195 9.938 12.997 1.00 86.75 174 ILE A O 1
ATOM 1345 N N . ARG A 1 175 ? -6.755 11.557 11.514 1.00 82.75 175 ARG A N 1
ATOM 1346 C CA . ARG A 1 175 ? -6.533 12.613 12.525 1.00 82.75 175 ARG A CA 1
ATOM 1347 C C . ARG A 1 175 ? -7.728 12.796 13.468 1.00 82.75 175 ARG A C 1
ATOM 1349 O O . ARG A 1 175 ? -7.517 12.973 14.665 1.00 82.75 175 ARG A O 1
ATOM 1356 N N . GLY A 1 176 ? -8.954 12.732 12.943 1.00 66.94 176 GLY A N 1
ATOM 1357 C CA . GLY A 1 176 ? -10.192 12.927 13.714 1.00 66.94 176 GLY A CA 1
ATOM 1358 C C . GLY A 1 176 ? -10.536 11.776 14.666 1.00 66.94 176 GLY A C 1
ATOM 1359 O O . GLY A 1 176 ? -11.218 11.982 15.663 1.00 66.94 176 GLY A O 1
ATOM 1360 N N . TYR A 1 177 ? -9.995 10.581 14.424 1.00 69.44 177 TYR A N 1
ATOM 1361 C CA . TYR A 1 177 ? -10.255 9.389 15.238 1.00 69.44 177 TYR A CA 1
ATOM 1362 C C . TYR A 1 177 ? -9.400 9.327 16.517 1.00 69.44 177 TYR A C 1
ATOM 1364 O O . TYR A 1 177 ? -9.504 8.376 17.285 1.00 69.44 177 TYR A O 1
ATOM 1372 N N . ARG A 1 178 ? -8.574 10.355 16.777 1.00 56.59 178 ARG A N 1
ATOM 1373 C CA . ARG A 1 178 ? -7.834 10.532 18.040 1.00 56.59 178 ARG A CA 1
ATOM 1374 C C . ARG A 1 178 ? -8.720 10.937 19.227 1.00 56.59 178 ARG A C 1
ATOM 1376 O O . ARG A 1 178 ? -8.248 10.848 20.347 1.00 56.59 178 ARG A O 1
ATOM 1383 N N . MET A 1 179 ? -9.946 11.411 18.985 1.00 46.47 179 MET A N 1
ATOM 1384 C CA . MET A 1 179 ? -10.776 12.099 19.991 1.00 46.47 179 MET A CA 1
ATOM 1385 C C . MET A 1 179 ? -11.773 11.192 20.745 1.00 46.47 179 MET A C 1
ATOM 1387 O O . MET A 1 179 ? -12.527 11.699 21.565 1.00 46.47 179 MET A O 1
ATOM 1391 N N . TYR A 1 180 ? -11.815 9.882 20.468 1.00 43.22 180 TYR A N 1
ATOM 1392 C CA . TYR A 1 180 ? -12.840 8.968 21.013 1.00 43.22 180 TYR A CA 1
ATOM 1393 C C . TYR A 1 180 ? -12.278 7.703 21.690 1.00 43.22 180 TYR A C 1
ATOM 1395 O O . TYR A 1 180 ? -12.972 6.691 21.782 1.00 43.22 180 TYR A O 1
ATOM 1403 N N . ARG A 1 181 ? -11.028 7.741 22.158 1.00 41.97 181 ARG A N 1
ATOM 1404 C CA . ARG A 1 181 ? -10.498 6.753 23.107 1.00 41.97 181 ARG A CA 1
ATOM 1405 C C . ARG A 1 181 ? -10.016 7.453 24.360 1.00 41.97 181 ARG A C 1
ATOM 1407 O O . ARG A 1 181 ? -9.313 8.471 24.190 1.00 41.97 181 ARG A O 1
#